Protein AF-A0AA88QT81-F1 (afdb_monomer)

Solvent-accessible surface area (backbone atoms only — not comparable to full-atom values): 6119 Å² total; per-residue (Å²): 94,41,39,37,42,42,59,86,86,90,64,102,84,65,98,74,72,64,56,70,50,74,31,82,73,90,76,65,97,86,67,52,73,68,59,51,52,49,50,26,47,46,55,45,51,52,61,50,67,77,44,99,58,60,29,44,35,50,44,59,85,47,69,66,57,50,31,36,78,70,65,76,40,81,83,83,52,77,88,50,45,66,52,52,54,51,44,53,58,56,55,70,72,40,88,34,75,47,114

pLDDT: mean 76.12, std 17.57, range [37.78, 95.25]

Structure (mmCIF, N/CA/C/O backbone):
data_AF-A0AA88QT81-F1
#
_entry.id   AF-A0AA88QT81-F1
#
loop_
_atom_site.group_PDB
_atom_site.id
_atom_site.type_symbol
_atom_site.label_atom_id
_atom_site.label_alt_id
_atom_site.label_comp_id
_atom_site.label_asym_id
_atom_site.label_entity_id
_atom_site.label_seq_id
_atom_site.pdbx_PDB_ins_code
_atom_site.Cartn_x
_atom_site.Cartn_y
_atom_site.Cartn_z
_atom_site.occupancy
_atom_site.B_iso_or_equiv
_atom_site.auth_seq_id
_atom_site.auth_comp_id
_atom_site.auth_asym_id
_atom_site.auth_atom_id
_atom_site.pdbx_PDB_model_num
ATOM 1 N N . MET A 1 1 ? 5.157 -12.013 -0.058 1.00 49.22 1 MET A N 1
ATOM 2 C CA . MET A 1 1 ? 4.544 -12.218 1.267 1.00 49.22 1 MET A CA 1
ATOM 3 C C . MET A 1 1 ? 4.082 -10.872 1.806 1.00 49.22 1 MET A C 1
ATOM 5 O O . MET A 1 1 ? 4.922 -10.087 2.236 1.00 49.22 1 MET A O 1
ATOM 9 N N . VAL A 1 2 ? 2.779 -10.598 1.710 1.00 50.78 2 VAL A N 1
ATOM 10 C CA . VAL A 1 2 ? 2.115 -9.560 2.508 1.00 50.78 2 VAL A CA 1
ATOM 11 C C . VAL A 1 2 ? 1.556 -10.251 3.739 1.00 50.78 2 VAL A C 1
ATOM 13 O O . VAL A 1 2 ? 0.832 -11.230 3.579 1.00 50.78 2 VAL A O 1
ATOM 16 N N . LYS A 1 3 ? 1.926 -9.792 4.937 1.00 57.00 3 LYS A N 1
ATOM 17 C CA . LYS A 1 3 ? 1.235 -10.186 6.171 1.00 57.00 3 LYS A CA 1
ATOM 18 C C . LYS A 1 3 ? 0.274 -9.080 6.556 1.00 57.00 3 LYS A C 1
ATOM 20 O O . LYS A 1 3 ? 0.711 -7.936 6.659 1.00 57.00 3 LYS A O 1
ATOM 25 N N . VAL A 1 4 ? -0.982 -9.446 6.776 1.00 55.59 4 VAL A N 1
ATOM 26 C CA . VAL A 1 4 ? -2.005 -8.562 7.337 1.00 55.59 4 VAL A CA 1
ATOM 27 C C . VAL A 1 4 ? -2.230 -8.907 8.799 1.00 55.59 4 VAL A C 1
ATOM 29 O O . VAL A 1 4 ? -2.349 -10.084 9.114 1.00 55.59 4 VAL A O 1
ATOM 32 N N . LEU A 1 5 ? -2.269 -7.902 9.678 1.00 59.69 5 LEU A N 1
ATOM 33 C CA . LEU A 1 5 ? -2.642 -8.061 11.086 1.00 59.69 5 LEU A CA 1
ATOM 34 C C . LEU A 1 5 ? -3.927 -7.282 11.385 1.00 59.69 5 LEU A C 1
ATOM 36 O O . LEU A 1 5 ? -3.988 -6.089 11.099 1.00 59.69 5 LEU A O 1
ATOM 40 N N . ARG A 1 6 ? -4.912 -7.970 11.977 1.00 63.09 6 ARG A N 1
ATOM 41 C CA . ARG A 1 6 ? -6.192 -7.428 12.464 1.00 63.09 6 ARG A CA 1
ATOM 42 C C . ARG A 1 6 ? -6.120 -7.125 13.963 1.00 63.09 6 ARG A C 1
ATOM 44 O O . ARG A 1 6 ? -5.550 -7.904 14.725 1.00 63.09 6 ARG A O 1
ATOM 51 N N . LYS A 1 7 ? -6.810 -6.068 14.408 1.00 56.62 7 LYS A N 1
ATOM 52 C CA . LYS A 1 7 ? -7.189 -5.872 15.819 1.00 56.62 7 LYS A CA 1
ATOM 53 C C . LYS A 1 7 ? -8.682 -5.533 15.914 1.00 56.62 7 LYS A C 1
ATOM 55 O O . LYS A 1 7 ? -9.088 -4.450 15.511 1.00 56.62 7 LYS A O 1
ATOM 60 N N . GLY A 1 8 ? -9.506 -6.469 16.388 1.00 49.47 8 GLY A N 1
ATOM 61 C CA . GLY A 1 8 ? -10.954 -6.260 16.538 1.00 49.47 8 GLY A CA 1
ATOM 62 C C . GLY A 1 8 ? -11.321 -5.494 17.815 1.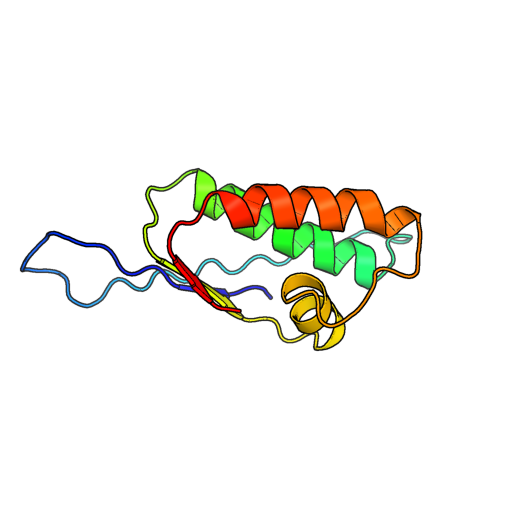00 49.47 8 GLY A C 1
ATOM 63 O O . GLY A 1 8 ? -10.625 -5.600 18.825 1.00 49.47 8 GLY A O 1
ATOM 64 N N . HIS A 1 9 ? -12.432 -4.752 17.792 1.00 44.72 9 HIS A N 1
ATOM 65 C CA . HIS A 1 9 ? -13.047 -4.154 18.982 1.00 44.72 9 HIS A CA 1
ATOM 66 C C . HIS A 1 9 ? -14.279 -4.974 19.417 1.00 44.72 9 HIS A C 1
ATOM 68 O O . HIS A 1 9 ? -15.161 -5.221 18.599 1.00 44.72 9 HIS A O 1
ATOM 74 N N . GLY A 1 10 ? -14.388 -5.336 20.706 1.00 45.25 10 GLY A N 1
ATOM 75 C CA . GLY A 1 10 ? -15.695 -5.630 21.324 1.00 45.25 10 GLY A CA 1
ATOM 76 C C . GLY A 1 10 ? -16.034 -7.053 21.795 1.00 45.25 10 GLY A C 1
ATOM 77 O O . GLY A 1 10 ? -17.221 -7.331 21.934 1.00 45.25 10 GLY A O 1
ATOM 78 N N . VAL A 1 11 ? -15.076 -7.930 22.122 1.00 43.56 11 VAL A N 1
ATOM 79 C CA . VAL A 1 11 ? -15.384 -9.156 22.896 1.00 43.56 11 VAL A CA 1
ATOM 80 C C . VAL A 1 11 ? -14.379 -9.297 24.046 1.00 43.56 11 VAL A C 1
ATOM 82 O O . VAL A 1 11 ? -13.186 -9.403 23.772 1.00 43.56 11 VAL A O 1
ATOM 85 N N . PRO A 1 12 ? -14.809 -9.270 25.323 1.00 44.09 12 PRO A N 1
ATOM 86 C CA . PRO A 1 12 ? -13.906 -9.249 26.481 1.00 44.09 12 PRO A CA 1
ATOM 87 C C . PRO A 1 12 ? -13.158 -10.571 26.741 1.00 44.09 12 PRO A C 1
ATOM 89 O O . PRO A 1 12 ? -12.504 -10.688 27.771 1.00 44.09 12 PRO A O 1
ATOM 92 N N . GLU A 1 13 ? -13.227 -11.553 25.834 1.00 38.09 13 GLU A N 1
ATOM 93 C CA . GLU A 1 13 ? -12.728 -12.915 26.082 1.00 38.09 13 GLU A CA 1
ATOM 94 C C . GLU A 1 13 ? -11.734 -13.467 25.044 1.00 38.09 13 GLU A C 1
ATOM 96 O O . GLU A 1 13 ? -11.276 -14.593 25.198 1.00 38.09 13 GLU A O 1
ATOM 101 N N . TYR A 1 14 ? -11.318 -12.694 24.031 1.00 38.56 14 TYR A N 1
ATOM 102 C CA . TYR A 1 14 ? -10.311 -13.156 23.061 1.00 38.56 14 TYR A CA 1
ATOM 103 C C . TYR A 1 14 ? -9.298 -12.059 22.727 1.00 38.56 14 TYR A C 1
ATOM 105 O O . TYR A 1 14 ? -9.407 -11.336 21.742 1.00 38.56 14 TYR A O 1
ATOM 113 N N . GLU A 1 15 ? -8.271 -11.947 23.566 1.00 37.78 15 GLU A N 1
ATOM 114 C CA . GLU A 1 15 ? -7.145 -11.020 23.401 1.00 37.78 15 GLU A CA 1
ATOM 115 C C . GLU A 1 15 ? -6.066 -11.552 22.425 1.00 37.78 15 GLU A C 1
ATOM 117 O O . GLU A 1 15 ? -4.914 -11.121 22.479 1.00 37.78 15 GLU A O 1
ATOM 122 N N . HIS A 1 16 ? -6.389 -12.512 21.542 1.00 41.03 16 HIS A N 1
ATOM 123 C CA . HIS A 1 16 ? -5.362 -13.302 20.845 1.00 41.03 16 HIS A CA 1
ATOM 124 C C . HIS A 1 16 ? -5.628 -13.756 19.401 1.00 41.03 16 HIS A C 1
ATOM 126 O O . HIS A 1 16 ? -4.927 -14.648 18.945 1.00 41.03 16 HIS A O 1
ATOM 132 N N . ASP A 1 17 ? -6.521 -13.125 18.635 1.00 41.38 17 ASP A N 1
ATOM 133 C CA . ASP A 1 17 ? -6.649 -13.451 17.200 1.00 41.38 17 ASP A CA 1
ATOM 134 C C . ASP A 1 17 ? -6.153 -12.309 16.306 1.00 41.38 17 ASP A C 1
ATOM 136 O O . ASP A 1 17 ? -6.906 -11.636 15.600 1.00 41.38 17 ASP A O 1
ATOM 140 N N . SER A 1 18 ? -4.836 -12.088 16.322 1.00 49.75 18 SER A N 1
ATOM 141 C CA . SER A 1 18 ? -4.165 -11.536 15.145 1.00 49.75 18 SER A CA 1
ATOM 142 C C . SER A 1 18 ? -4.096 -12.638 14.086 1.00 49.75 18 SER A C 1
ATOM 144 O O . SER A 1 18 ? -3.163 -13.441 14.083 1.00 49.75 18 SER A O 1
ATOM 146 N N . GLU A 1 19 ? -5.097 -12.708 13.210 1.00 55.94 19 GLU A N 1
ATOM 147 C CA . GLU A 1 19 ? -5.055 -13.589 12.041 1.00 55.94 19 GLU A CA 1
ATOM 148 C C . GLU A 1 19 ? -4.076 -13.027 11.009 1.00 55.94 19 GLU A C 1
ATOM 150 O O . GLU A 1 19 ? -4.157 -11.856 10.634 1.00 55.94 19 GLU A O 1
ATOM 155 N N . PHE A 1 20 ? -3.139 -13.868 10.567 1.00 55.62 20 PHE A N 1
ATOM 156 C CA . PHE A 1 20 ? -2.178 -13.527 9.527 1.00 55.62 20 PHE A CA 1
ATOM 157 C C . PHE A 1 20 ? -2.674 -14.047 8.185 1.00 55.62 20 PHE A C 1
ATOM 159 O O . PHE A 1 20 ? -2.557 -15.238 7.896 1.00 55.62 20 PHE A O 1
ATOM 166 N N . PHE A 1 21 ? -3.136 -13.151 7.320 1.00 61.31 21 PHE A N 1
ATOM 167 C CA . PHE A 1 21 ? -3.291 -13.498 5.912 1.00 61.31 21 PHE A CA 1
ATOM 168 C C . PHE A 1 21 ? -1.914 -13.476 5.266 1.00 61.31 21 PHE A C 1
ATOM 170 O O . PHE A 1 21 ? -1.210 -12.468 5.328 1.00 61.31 21 PHE A O 1
ATOM 177 N N . THR A 1 22 ? -1.515 -14.604 4.689 1.00 55.94 22 THR A N 1
ATOM 178 C CA . THR A 1 22 ? -0.310 -14.702 3.869 1.00 55.94 22 THR A CA 1
ATOM 179 C C . THR A 1 22 ? -0.735 -15.049 2.459 1.00 55.94 22 THR A C 1
ATOM 181 O O . THR A 1 22 ? -1.288 -16.120 2.232 1.00 55.94 22 THR A O 1
ATOM 184 N N . THR A 1 23 ? -0.466 -14.143 1.521 1.00 59.50 23 THR A N 1
ATOM 185 C CA . THR A 1 23 ? -0.708 -14.396 0.098 1.00 59.50 23 THR A CA 1
ATOM 186 C C . THR A 1 23 ? 0.619 -14.606 -0.621 1.00 59.50 23 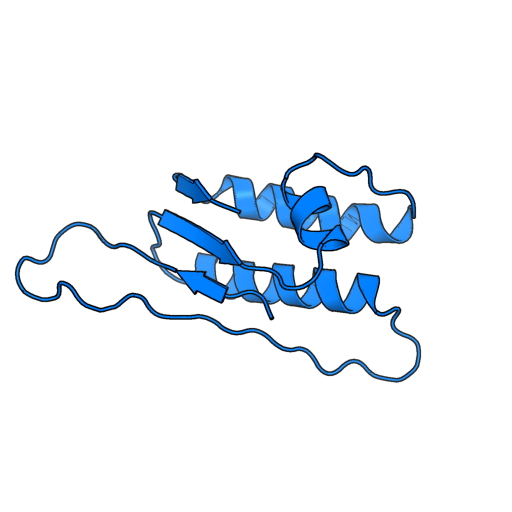THR A C 1
ATOM 188 O O . THR A 1 23 ? 1.563 -13.818 -0.467 1.00 59.50 23 THR A O 1
ATOM 191 N N . GLU A 1 24 ? 0.690 -15.690 -1.388 1.00 62.31 24 GLU A N 1
ATOM 192 C CA . GLU A 1 24 ? 1.777 -16.022 -2.305 1.00 62.31 24 GLU A CA 1
ATOM 193 C C . GLU A 1 24 ? 1.149 -16.487 -3.622 1.00 62.31 24 GLU A C 1
ATOM 195 O O . GLU A 1 24 ? 0.299 -17.375 -3.628 1.00 62.31 24 GLU A O 1
ATOM 200 N N . LEU A 1 25 ? 1.532 -15.859 -4.735 1.00 59.88 25 LEU A N 1
ATOM 201 C CA . LEU A 1 25 ? 1.042 -16.209 -6.067 1.00 59.88 25 LEU A CA 1
ATOM 202 C C . LEU A 1 25 ? 2.199 -16.758 -6.899 1.00 59.88 25 LEU A C 1
ATOM 204 O O . LEU A 1 25 ? 3.190 -16.066 -7.146 1.00 59.88 25 LEU A O 1
ATOM 208 N N . HIS A 1 26 ? 2.055 -18.000 -7.356 1.00 57.25 26 HIS A N 1
ATOM 209 C CA 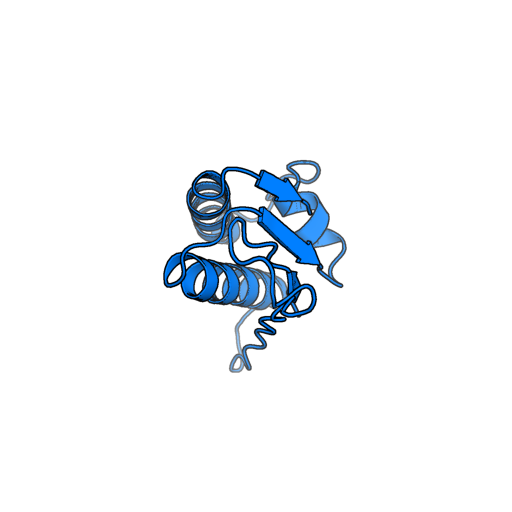. HIS A 1 26 ? 2.967 -18.606 -8.319 1.00 57.25 26 HIS A CA 1
ATOM 210 C C . HIS A 1 26 ? 2.573 -18.158 -9.729 1.00 57.25 26 HIS A C 1
ATOM 212 O O . HIS A 1 26 ? 1.535 -18.565 -10.245 1.00 57.25 26 HIS A O 1
ATOM 218 N N . HIS A 1 27 ? 3.397 -17.315 -10.350 1.00 55.94 27 HIS A N 1
ATOM 219 C CA . HIS A 1 27 ? 3.167 -16.837 -11.712 1.00 55.94 27 HIS A CA 1
ATOM 220 C C . HIS A 1 27 ? 3.881 -17.717 -12.749 1.00 55.94 27 HIS A C 1
ATOM 222 O O . HIS A 1 27 ? 4.960 -18.247 -12.485 1.00 55.94 27 HIS A O 1
ATOM 228 N N . GLY A 1 28 ? 3.270 -17.864 -13.930 1.00 52.81 28 GLY A N 1
ATOM 229 C CA . GLY A 1 28 ? 3.857 -18.555 -15.086 1.00 52.81 28 GLY A CA 1
ATOM 230 C C . GLY A 1 28 ? 4.940 -17.736 -15.804 1.00 52.81 28 GLY A C 1
ATOM 231 O O . GLY A 1 28 ? 5.132 -16.550 -15.525 1.00 52.81 28 GLY A O 1
ATOM 232 N N . GLU A 1 29 ? 5.653 -18.369 -16.742 1.00 44.69 29 GLU A N 1
ATOM 233 C CA . GLU A 1 29 ? 6.717 -17.725 -17.525 1.00 44.69 29 GLU A CA 1
ATOM 234 C C . GLU A 1 29 ? 6.191 -16.490 -18.282 1.00 44.69 29 GLU A C 1
ATOM 236 O O . GLU A 1 29 ? 5.282 -16.591 -19.104 1.00 44.69 29 GLU A O 1
ATOM 241 N N . GLY A 1 30 ? 6.767 -15.314 -17.996 1.00 55.88 30 GLY A N 1
ATOM 242 C CA . GLY A 1 30 ? 6.454 -14.046 -18.671 1.00 55.88 30 GLY A CA 1
ATOM 243 C C . GLY A 1 30 ? 5.955 -12.911 -17.767 1.00 55.88 30 GLY A C 1
ATOM 244 O O . GLY A 1 30 ? 5.985 -11.762 -18.201 1.00 55.88 30 GLY A O 1
ATOM 245 N N . CYS A 1 31 ? 5.555 -13.187 -16.520 1.00 62.16 31 CYS A N 1
ATOM 246 C CA . CYS A 1 31 ? 5.201 -12.136 -15.557 1.00 62.16 31 CYS A CA 1
ATOM 247 C C . CYS A 1 31 ? 6.470 -11.520 -14.950 1.00 62.16 31 CYS A C 1
ATOM 249 O O . CYS A 1 31 ? 7.365 -12.249 -14.513 1.00 62.16 31 CYS A O 1
ATOM 251 N N . SER A 1 32 ? 6.584 -10.187 -14.914 1.00 71.50 32 SER A N 1
ATOM 252 C CA . SER A 1 32 ? 7.714 -9.574 -14.215 1.00 71.50 32 SER A CA 1
ATOM 253 C C . SER A 1 32 ? 7.534 -9.713 -12.702 1.00 71.50 32 SER A C 1
ATOM 255 O O . SER A 1 32 ? 6.426 -9.570 -12.191 1.00 71.50 32 SER A O 1
ATOM 257 N N . ASN A 1 33 ? 8.628 -9.934 -11.961 1.00 78.00 33 ASN A N 1
ATOM 258 C CA . ASN A 1 33 ? 8.575 -10.065 -10.496 1.00 78.00 33 ASN A CA 1
ATOM 259 C C . ASN A 1 33 ? 7.814 -8.907 -9.822 1.00 78.00 33 ASN A C 1
ATOM 261 O O . ASN A 1 33 ? 7.150 -9.117 -8.817 1.00 78.00 33 ASN A O 1
ATOM 265 N N . ASN A 1 34 ? 7.868 -7.700 -10.393 1.00 80.50 34 ASN A N 1
ATOM 266 C CA . ASN A 1 34 ? 7.166 -6.538 -9.855 1.00 80.50 34 ASN A CA 1
ATOM 267 C C . ASN A 1 34 ? 5.643 -6.633 -10.038 1.00 80.50 34 ASN A C 1
ATOM 269 O O . ASN A 1 34 ? 4.914 -6.287 -9.120 1.00 80.50 34 ASN A O 1
ATOM 273 N N . GLU A 1 35 ? 5.161 -7.081 -11.201 1.00 85.19 35 GLU A N 1
ATOM 274 C CA . GLU A 1 35 ? 3.720 -7.283 -11.437 1.00 85.19 35 GLU A CA 1
ATOM 275 C C . GLU A 1 35 ? 3.180 -8.366 -10.504 1.00 85.19 35 GLU A C 1
ATOM 277 O O . GLU A 1 35 ? 2.172 -8.156 -9.836 1.00 85.19 35 GLU A O 1
ATOM 282 N N . ALA A 1 36 ? 3.922 -9.468 -10.368 1.00 84.00 36 ALA A N 1
ATOM 283 C CA . ALA A 1 36 ? 3.582 -10.546 -9.451 1.00 84.00 36 ALA A CA 1
ATOM 284 C C . ALA A 1 36 ? 3.500 -10.085 -7.985 1.00 84.00 36 ALA A C 1
ATOM 286 O O . ALA A 1 36 ? 2.631 -10.531 -7.239 1.00 84.00 36 ALA A O 1
ATOM 287 N N . GLU A 1 37 ? 4.396 -9.194 -7.552 1.00 84.75 37 GLU A N 1
ATOM 288 C CA . GLU A 1 37 ? 4.349 -8.642 -6.198 1.00 84.75 37 GLU A CA 1
ATOM 289 C C . GLU A 1 37 ? 3.118 -7.750 -5.972 1.00 84.75 37 GLU A C 1
ATOM 291 O O . GLU A 1 37 ? 2.499 -7.851 -4.913 1.00 84.75 37 GLU A O 1
ATOM 296 N N . HIS A 1 38 ? 2.733 -6.932 -6.954 1.00 87.62 38 HIS A N 1
ATOM 297 C CA . HIS A 1 38 ? 1.513 -6.121 -6.884 1.00 87.62 38 HIS A CA 1
ATOM 298 C C . HIS A 1 38 ? 0.236 -6.984 -6.878 1.00 87.62 38 HIS A C 1
ATOM 300 O O . HIS A 1 38 ? -0.675 -6.747 -6.087 1.00 87.62 38 HIS A O 1
ATOM 306 N N . GLU A 1 39 ? 0.177 -8.039 -7.696 1.00 88.19 39 GLU A N 1
ATOM 307 C CA . GLU A 1 39 ? -0.921 -9.021 -7.683 1.00 88.19 39 GLU A CA 1
ATOM 308 C C . GLU A 1 39 ? -1.104 -9.647 -6.293 1.00 88.19 39 GLU A C 1
ATOM 310 O O . GLU A 1 39 ? -2.220 -9.749 -5.785 1.00 88.19 39 GLU A O 1
ATOM 315 N N . VAL A 1 40 ? 0.002 -10.014 -5.637 1.00 85.56 40 VAL A N 1
ATOM 316 C CA . VAL A 1 40 ? -0.023 -10.583 -4.282 1.00 85.56 40 VAL A CA 1
ATOM 317 C C . VAL A 1 40 ? -0.582 -9.590 -3.262 1.00 85.56 40 VAL A C 1
ATOM 319 O O . VAL A 1 40 ? -1.315 -9.997 -2.358 1.00 85.56 40 VAL A O 1
ATOM 322 N N . VAL A 1 41 ? -0.240 -8.303 -3.381 1.00 87.50 41 VAL A N 1
ATOM 323 C CA . VAL A 1 41 ? -0.787 -7.252 -2.509 1.00 87.50 41 VAL A CA 1
ATOM 324 C C . VAL A 1 41 ? -2.291 -7.126 -2.722 1.00 87.50 41 VAL A C 1
ATOM 326 O O . VAL A 1 41 ? -3.038 -7.162 -1.748 1.00 87.50 41 VAL A O 1
ATOM 329 N N . ILE A 1 42 ? -2.737 -7.026 -3.974 1.00 90.38 42 ILE A N 1
ATOM 330 C CA . ILE A 1 42 ? -4.156 -6.884 -4.321 1.00 90.38 42 ILE A CA 1
ATOM 331 C C . ILE A 1 42 ? -4.963 -8.075 -3.805 1.00 90.38 42 ILE A C 1
ATOM 333 O O . ILE A 1 42 ? -5.955 -7.865 -3.116 1.00 90.38 42 ILE A O 1
ATOM 337 N N . ALA A 1 43 ? -4.510 -9.303 -4.055 1.00 87.19 43 ALA A N 1
ATOM 338 C CA . ALA A 1 43 ? -5.186 -10.504 -3.572 1.00 87.19 43 ALA A CA 1
ATOM 339 C C . ALA A 1 43 ? -5.278 -10.532 -2.033 1.00 87.19 43 ALA A C 1
ATOM 341 O O . ALA A 1 43 ? -6.321 -10.865 -1.472 1.00 87.19 43 ALA A O 1
ATOM 342 N N . GLY A 1 44 ? -4.218 -10.111 -1.333 1.00 86.12 44 GLY A N 1
ATOM 343 C CA . GLY A 1 44 ? -4.247 -9.967 0.124 1.00 86.12 44 GLY A CA 1
ATOM 344 C C . GLY A 1 44 ? -5.254 -8.915 0.604 1.00 86.12 44 GLY A C 1
ATOM 345 O O . GLY A 1 44 ? -5.967 -9.152 1.577 1.00 86.12 44 GLY A O 1
ATOM 346 N N . LEU A 1 45 ? -5.340 -7.770 -0.081 1.00 87.62 45 LEU A N 1
ATOM 347 C CA . LEU A 1 45 ? -6.300 -6.708 0.234 1.00 87.62 45 LEU A CA 1
ATOM 348 C C . LEU A 1 45 ? -7.746 -7.139 -0.032 1.00 87.62 45 LEU A C 1
ATOM 350 O O . LEU A 1 45 ? -8.616 -6.814 0.768 1.00 87.62 45 LEU A O 1
ATOM 354 N N . GLU A 1 46 ? -8.006 -7.889 -1.104 1.00 88.50 46 GLU A N 1
ATOM 355 C CA . GLU A 1 46 ? -9.334 -8.433 -1.413 1.00 88.50 46 GLU A CA 1
ATOM 356 C C . GLU A 1 46 ? -9.838 -9.346 -0.299 1.00 88.50 46 GLU A C 1
ATOM 358 O O . GLU A 1 46 ? -10.928 -9.115 0.220 1.00 88.50 46 GLU A O 1
ATOM 363 N N . LEU A 1 47 ? -9.004 -10.286 0.157 1.00 84.06 47 LEU A N 1
ATOM 364 C CA . LEU A 1 47 ? -9.330 -11.146 1.299 1.00 84.06 47 LEU A CA 1
ATOM 365 C C . LEU A 1 47 ? -9.646 -10.332 2.561 1.00 84.06 47 LEU A C 1
ATOM 367 O O . LEU A 1 47 ? -10.551 -10.671 3.315 1.00 84.06 47 LEU A O 1
ATOM 371 N N . CYS A 1 48 ? -8.928 -9.229 2.782 1.00 83.25 48 CYS A N 1
ATOM 372 C CA . CYS A 1 48 ? -9.151 -8.358 3.935 1.00 83.25 48 CYS A CA 1
ATOM 373 C C . CYS A 1 48 ? -10.427 -7.518 3.829 1.00 83.25 48 CYS A C 1
ATOM 375 O O . CYS A 1 48 ? -10.958 -7.102 4.852 1.00 83.25 48 CYS A O 1
ATOM 377 N N . LEU A 1 49 ? -10.917 -7.249 2.617 1.00 85.56 49 LEU A N 1
ATOM 378 C CA . LEU A 1 49 ? -12.175 -6.533 2.396 1.00 85.56 49 LEU A CA 1
ATOM 379 C C . LEU A 1 49 ? -13.403 -7.439 2.548 1.00 85.56 49 LEU A C 1
ATOM 381 O O . LEU A 1 49 ? -14.495 -6.933 2.807 1.00 85.56 49 LEU A O 1
ATOM 385 N N . GLU A 1 50 ? -13.244 -8.757 2.411 1.00 85.31 50 GLU A N 1
ATOM 386 C CA . GLU A 1 50 ? -14.316 -9.736 2.648 1.00 85.31 50 GLU A CA 1
ATOM 387 C C . GLU A 1 50 ? -14.664 -9.896 4.136 1.00 85.31 50 GLU A C 1
ATOM 389 O O . GLU A 1 50 ? -15.715 -10.442 4.479 1.00 85.31 50 GLU A O 1
ATOM 394 N N . VAL A 1 51 ? -13.813 -9.387 5.028 1.00 79.12 51 VAL A N 1
ATOM 395 C CA . VAL A 1 51 ? -13.981 -9.466 6.480 1.00 79.12 51 VAL A CA 1
ATOM 396 C C . VAL A 1 51 ? -14.027 -8.070 7.120 1.00 79.12 51 VAL A C 1
ATOM 398 O O . VAL A 1 51 ? -13.350 -7.148 6.671 1.00 79.12 51 VAL A O 1
ATOM 401 N N . PRO A 1 52 ? -14.809 -7.867 8.196 1.00 72.94 52 PRO A N 1
ATOM 402 C CA . PRO A 1 52 ? -14.841 -6.589 8.902 1.00 72.94 52 PRO A CA 1
ATOM 403 C C . PRO A 1 52 ? -13.542 -6.380 9.704 1.00 72.94 52 PRO A C 1
ATOM 405 O O . PRO A 1 52 ? -13.376 -6.924 10.801 1.00 72.94 52 PRO A O 1
ATOM 408 N N . ILE A 1 53 ? -12.616 -5.592 9.148 1.00 74.62 53 ILE A N 1
ATOM 409 C CA . ILE A 1 53 ? -11.333 -5.224 9.765 1.00 74.62 53 ILE A CA 1
ATOM 410 C C . ILE A 1 53 ? -11.290 -3.714 10.042 1.00 74.62 53 ILE A C 1
ATOM 412 O O . ILE A 1 53 ? -11.456 -2.903 9.134 1.00 74.62 53 ILE A O 1
ATOM 416 N N . ASP A 1 54 ? -10.994 -3.344 11.292 1.00 74.25 54 ASP A N 1
ATOM 417 C CA . ASP A 1 54 ? -10.839 -1.943 11.719 1.00 74.25 54 ASP A CA 1
ATOM 418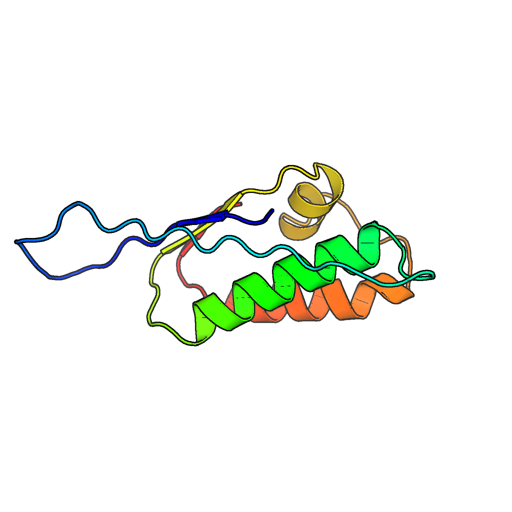 C C . ASP A 1 54 ? -9.393 -1.422 11.625 1.00 74.25 54 ASP A C 1
ATOM 420 O O . ASP A 1 54 ? -9.176 -0.213 11.544 1.00 74.25 54 ASP A O 1
ATOM 424 N N . ASP A 1 55 ? -8.403 -2.318 11.690 1.00 80.88 55 ASP A N 1
ATOM 425 C CA . ASP A 1 55 ? -6.970 -2.001 11.689 1.00 80.88 55 ASP A CA 1
ATOM 426 C C . ASP A 1 55 ? -6.229 -2.977 10.779 1.00 80.88 55 ASP A C 1
ATOM 428 O O . ASP A 1 55 ? -6.289 -4.189 10.997 1.00 80.88 55 ASP A O 1
ATOM 432 N N . LEU A 1 56 ? -5.582 -2.433 9.749 1.00 84.19 56 LEU A N 1
ATOM 433 C CA . LEU A 1 56 ? -4.815 -3.155 8.747 1.00 84.19 56 LEU A CA 1
ATOM 434 C C . LEU A 1 56 ? -3.340 -2.778 8.882 1.00 84.19 56 LEU A C 1
ATOM 436 O O . LEU A 1 56 ? -2.956 -1.638 8.628 1.00 84.19 56 LEU A O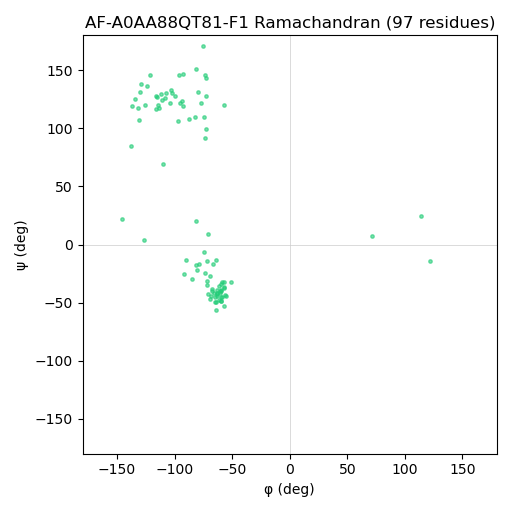 1
ATOM 440 N N . THR A 1 57 ? -2.493 -3.754 9.205 1.00 85.56 57 THR A N 1
ATOM 441 C CA . THR A 1 57 ? -1.034 -3.602 9.095 1.00 85.56 57 THR A CA 1
ATOM 442 C C . THR A 1 57 ? -0.482 -4.478 7.980 1.00 85.56 57 THR A C 1
ATOM 444 O O . THR A 1 57 ? -0.685 -5.683 8.027 1.00 85.56 57 THR A O 1
ATOM 447 N N . ILE A 1 58 ? 0.233 -3.896 7.016 1.00 84.50 58 ILE A N 1
ATOM 448 C CA . ILE A 1 58 ? 0.840 -4.577 5.866 1.00 84.50 58 ILE A CA 1
ATOM 449 C C . ILE A 1 58 ? 2.343 -4.716 6.094 1.00 84.50 58 ILE A C 1
ATOM 451 O O . ILE A 1 58 ? 3.053 -3.723 6.196 1.00 84.50 58 ILE A O 1
ATOM 455 N N . TYR A 1 59 ? 2.853 -5.947 6.087 1.00 82.38 59 TYR A N 1
ATOM 456 C CA . TYR A 1 59 ? 4.297 -6.204 6.069 1.00 82.38 59 TYR A CA 1
ATOM 457 C C . TYR A 1 59 ? 4.729 -6.734 4.709 1.00 82.38 59 TYR A C 1
ATOM 459 O O . TYR A 1 59 ? 4.208 -7.754 4.265 1.00 82.38 59 TYR A O 1
ATOM 467 N N . GLY A 1 60 ? 5.714 -6.093 4.077 1.00 81.12 60 GLY A N 1
ATOM 468 C CA . GLY A 1 60 ? 6.304 -6.549 2.819 1.00 81.12 60 GLY A CA 1
ATOM 469 C C . GLY A 1 60 ? 7.819 -6.724 2.920 1.00 81.12 60 GLY A C 1
ATOM 470 O O . GLY A 1 60 ? 8.522 -5.856 3.429 1.00 81.12 60 GLY A O 1
ATOM 471 N N . ASN A 1 61 ? 8.343 -7.825 2.377 1.00 78.25 61 ASN A N 1
ATOM 472 C CA . ASN A 1 61 ? 9.795 -8.050 2.278 1.00 78.25 61 ASN A CA 1
ATOM 473 C C . ASN A 1 61 ? 10.435 -7.274 1.107 1.00 78.25 61 ASN A C 1
ATOM 475 O O . ASN A 1 61 ? 11.652 -7.096 1.066 1.00 78.25 61 ASN A O 1
ATOM 479 N N . SER A 1 62 ? 9.621 -6.798 0.158 1.00 84.00 62 SER A N 1
ATOM 480 C CA . SER A 1 62 ? 10.066 -5.988 -0.978 1.00 84.00 62 SER A CA 1
ATOM 481 C C . SER A 1 62 ? 10.094 -4.510 -0.595 1.00 84.00 62 SER A C 1
ATOM 483 O O . SER A 1 62 ? 9.058 -3.854 -0.472 1.00 84.00 62 SER A O 1
ATOM 485 N N . LYS A 1 63 ? 11.303 -3.956 -0.435 1.00 87.38 63 LYS A N 1
ATOM 486 C CA . LYS A 1 63 ? 11.508 -2.525 -0.143 1.00 87.38 63 LYS A CA 1
ATOM 487 C C . LYS A 1 63 ? 10.876 -1.622 -1.207 1.00 87.38 63 LYS A C 1
ATOM 489 O O . LYS A 1 63 ? 10.456 -0.516 -0.878 1.00 87.38 63 LYS A O 1
ATOM 494 N N . LEU A 1 64 ? 10.846 -2.068 -2.465 1.00 87.50 64 LEU A N 1
ATOM 495 C CA . LEU A 1 64 ? 10.240 -1.325 -3.567 1.00 87.50 64 LEU A CA 1
ATOM 496 C C . LEU A 1 64 ? 8.733 -1.174 -3.344 1.00 87.50 64 LEU A C 1
ATOM 498 O O . LEU A 1 64 ? 8.258 -0.045 -3.265 1.00 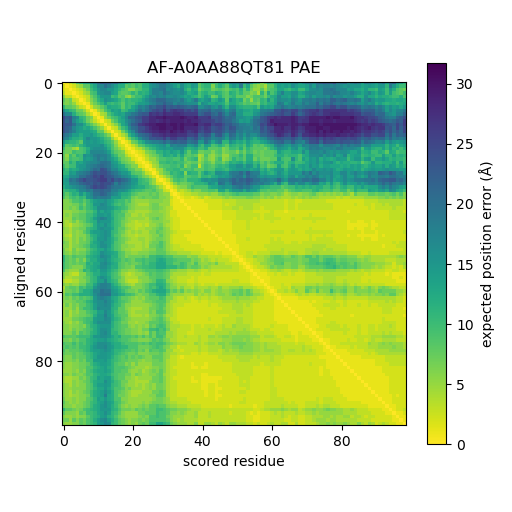87.50 64 LEU A O 1
ATOM 502 N N . ILE A 1 65 ? 8.029 -2.292 -3.168 1.00 87.25 65 ILE A N 1
ATOM 503 C CA . ILE A 1 65 ? 6.576 -2.317 -2.973 1.00 87.25 65 ILE A CA 1
ATOM 504 C C . ILE A 1 65 ? 6.186 -1.548 -1.717 1.00 87.25 65 ILE A C 1
ATOM 506 O O . ILE A 1 65 ? 5.350 -0.658 -1.792 1.00 87.25 65 ILE A O 1
ATOM 510 N N . VAL A 1 66 ? 6.855 -1.792 -0.583 1.00 88.94 66 VAL A N 1
ATOM 511 C CA . VAL A 1 66 ? 6.571 -1.072 0.674 1.00 88.94 66 VAL A CA 1
ATOM 512 C C . VAL A 1 66 ? 6.675 0.442 0.480 1.00 88.94 66 VAL A C 1
ATOM 514 O O . VAL A 1 66 ? 5.808 1.191 0.921 1.00 88.94 66 VAL A O 1
ATOM 517 N N . LYS A 1 67 ? 7.713 0.915 -0.217 1.00 91.25 67 LYS A N 1
ATOM 518 C CA . LYS A 1 67 ? 7.887 2.348 -0.480 1.00 91.25 67 LYS A CA 1
ATOM 519 C C . LYS A 1 67 ? 6.896 2.900 -1.498 1.00 91.25 67 LYS A C 1
ATOM 521 O O . LYS A 1 67 ? 6.543 4.071 -1.401 1.00 91.25 67 LYS A O 1
ATOM 526 N N . GLN A 1 68 ? 6.454 2.100 -2.463 1.00 91.88 68 GLN A N 1
ATOM 527 C CA . GLN A 1 68 ? 5.412 2.501 -3.407 1.00 91.88 68 GLN A CA 1
ATOM 528 C C . GLN A 1 68 ? 4.059 2.614 -2.702 1.00 91.88 68 GLN A C 1
ATOM 530 O O . GLN A 1 68 ? 3.431 3.661 -2.805 1.00 91.88 68 GLN A O 1
ATOM 535 N N . LEU A 1 69 ? 3.671 1.625 -1.891 1.00 90.50 69 LEU A N 1
ATOM 536 C CA . LEU A 1 69 ? 2.439 1.658 -1.092 1.00 90.50 69 LEU A CA 1
ATOM 537 C C . LEU A 1 69 ? 2.407 2.839 -0.106 1.00 90.50 69 LEU A C 1
ATOM 539 O O . LEU A 1 69 ? 1.356 3.429 0.114 1.00 90.50 69 LEU A O 1
ATOM 543 N N . LYS A 1 70 ? 3.564 3.244 0.438 1.00 91.00 70 LYS A N 1
ATOM 544 C CA . LYS A 1 70 ? 3.705 4.464 1.261 1.00 91.00 70 LYS A CA 1
ATOM 545 C C . LYS A 1 70 ? 3.680 5.776 0.466 1.00 91.00 70 LYS A C 1
ATOM 547 O O . LYS A 1 70 ? 3.734 6.847 1.062 1.00 91.00 70 LYS A O 1
ATOM 552 N N . GLY A 1 71 ? 3.675 5.716 -0.865 1.00 90.75 71 GLY A N 1
ATOM 553 C CA . GLY A 1 71 ? 3.795 6.885 -1.742 1.00 90.75 71 GLY A CA 1
ATOM 554 C C . GLY A 1 71 ? 5.192 7.518 -1.766 1.00 90.75 71 GLY A C 1
ATOM 555 O O . GLY A 1 71 ? 5.385 8.563 -2.382 1.00 90.75 71 GLY A O 1
ATOM 556 N N . GLU A 1 72 ? 6.192 6.900 -1.130 1.00 93.19 72 GLU A N 1
ATOM 557 C CA . GLU A 1 72 ? 7.570 7.400 -1.111 1.00 93.19 72 GLU A CA 1
ATOM 558 C C . GLU A 1 72 ? 8.251 7.231 -2.473 1.00 93.19 72 GLU A C 1
ATOM 560 O O . GLU A 1 72 ? 9.092 8.045 -2.860 1.00 93.19 72 GLU A O 1
ATOM 565 N N . TYR A 1 73 ? 7.927 6.149 -3.187 1.00 93.31 73 TYR A N 1
ATOM 566 C CA . TYR A 1 73 ? 8.482 5.826 -4.500 1.00 93.31 73 TYR A CA 1
ATOM 567 C C . TYR A 1 73 ? 7.417 5.943 -5.588 1.00 93.31 73 TYR A C 1
ATOM 569 O O . TYR A 1 73 ? 6.355 5.337 -5.510 1.00 93.31 73 TYR A O 1
ATOM 577 N N . GLN A 1 74 ? 7.749 6.677 -6.650 1.00 90.75 74 GLN A N 1
ATOM 578 C CA . GLN A 1 74 ? 6.887 6.812 -7.821 1.00 90.75 74 GLN A CA 1
ATOM 579 C C . GLN A 1 74 ? 6.876 5.534 -8.669 1.00 90.75 74 GLN A C 1
ATOM 581 O O . GLN A 1 74 ? 7.900 4.858 -8.839 1.00 90.75 74 GLN A O 1
ATOM 586 N N . ILE A 1 75 ? 5.727 5.249 -9.278 1.00 90.94 75 ILE A N 1
ATOM 587 C CA . ILE A 1 75 ? 5.592 4.209 -10.294 1.00 90.94 75 ILE A CA 1
ATOM 588 C C . ILE A 1 75 ? 6.218 4.700 -11.602 1.00 90.94 75 ILE A C 1
ATOM 590 O O . ILE A 1 75 ? 5.705 5.600 -12.257 1.00 90.94 75 ILE A O 1
ATOM 594 N N . LYS A 1 76 ? 7.355 4.107 -11.987 1.00 89.25 76 LYS A N 1
ATOM 595 C CA . LYS A 1 76 ? 8.076 4.486 -13.217 1.00 89.25 76 LYS A CA 1
ATOM 596 C C . LYS A 1 76 ? 7.560 3.793 -14.472 1.00 89.25 76 LYS A C 1
ATOM 598 O O . LYS A 1 76 ? 7.731 4.319 -15.567 1.00 89.25 76 LYS A O 1
ATOM 603 N N . LYS A 1 77 ? 7.018 2.582 -14.334 1.00 88.69 77 LYS A N 1
ATOM 604 C CA . LYS A 1 77 ? 6.563 1.790 -15.474 1.00 88.69 77 LYS A CA 1
ATOM 605 C C . LYS A 1 77 ? 5.057 2.004 -15.675 1.00 88.69 77 LYS A C 1
ATOM 607 O O . LYS A 1 77 ? 4.308 1.704 -14.749 1.00 88.69 77 LYS A O 1
ATOM 612 N N . PRO A 1 78 ? 4.597 2.472 -16.848 1.00 89.62 78 PRO A N 1
ATOM 613 C CA . PRO A 1 78 ? 3.178 2.749 -17.074 1.00 89.62 78 PRO A CA 1
ATOM 614 C C . PRO A 1 78 ? 2.256 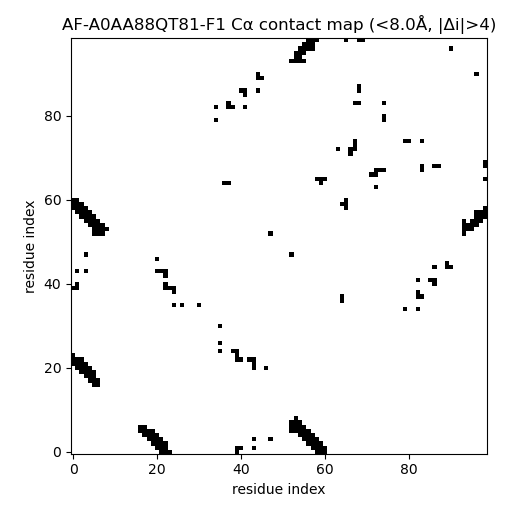1.540 -16.874 1.00 89.62 78 PRO A C 1
ATOM 616 O O . PRO A 1 78 ? 1.142 1.704 -16.397 1.00 89.62 78 PRO A O 1
ATOM 619 N N . ASN A 1 79 ? 2.724 0.321 -17.166 1.00 89.50 79 ASN A N 1
ATOM 620 C CA . ASN A 1 79 ? 1.957 -0.911 -16.945 1.00 89.50 79 ASN A CA 1
ATOM 621 C C . ASN A 1 79 ? 1.712 -1.231 -15.459 1.00 89.50 79 ASN A C 1
ATOM 623 O O . ASN A 1 79 ? 0.832 -2.026 -15.161 1.00 89.50 79 ASN A O 1
ATOM 627 N N . LEU A 1 80 ? 2.456 -0.611 -14.534 1.00 90.75 80 LEU A N 1
ATOM 628 C CA . LEU A 1 80 ? 2.258 -0.772 -13.090 1.00 90.75 80 LEU A CA 1
ATOM 629 C C . LEU A 1 80 ? 1.272 0.248 -12.496 1.00 90.75 80 LEU A C 1
ATOM 631 O O . LEU A 1 80 ? 0.832 0.072 -11.364 1.00 90.75 80 LEU A O 1
ATOM 635 N N . LEU A 1 81 ? 0.911 1.304 -13.237 1.00 92.44 81 LEU A N 1
ATOM 636 C CA . LEU A 1 81 ? -0.036 2.318 -12.755 1.00 92.44 81 LEU A CA 1
ATOM 637 C C . LEU A 1 81 ? -1.405 1.728 -12.380 1.00 92.44 81 LEU A C 1
ATOM 639 O O . LEU A 1 81 ? -1.873 2.044 -11.289 1.00 92.44 81 LEU A O 1
ATOM 643 N N . PRO A 1 82 ? -2.019 0.832 -13.182 1.00 94.50 82 PRO A N 1
ATOM 644 C CA . PRO A 1 82 ? -3.324 0.267 -12.835 1.00 94.50 82 PRO A CA 1
ATOM 645 C C . PRO A 1 82 ? -3.309 -0.532 -11.526 1.00 94.50 82 PRO A C 1
ATOM 647 O O . PRO A 1 82 ? -4.268 -0.481 -10.757 1.00 94.50 82 PRO A O 1
ATOM 650 N N . TYR A 1 83 ? -2.213 -1.247 -11.249 1.00 92.44 83 TYR A N 1
ATOM 651 C CA . TYR A 1 83 ? -2.041 -1.981 -9.996 1.00 92.44 83 TYR A CA 1
ATOM 652 C C . TYR A 1 83 ? -1.967 -1.020 -8.813 1.00 92.44 83 TYR A C 1
ATOM 654 O O . TYR A 1 83 ? -2.724 -1.153 -7.858 1.00 92.44 83 TYR A O 1
ATOM 662 N N . TYR A 1 84 ? -1.120 0.003 -8.929 1.00 92.38 84 TYR A N 1
ATOM 663 C CA . TYR A 1 84 ? -0.947 1.016 -7.895 1.00 92.38 84 TYR A CA 1
ATOM 664 C C . TYR A 1 84 ? -2.240 1.784 -7.589 1.00 92.38 84 TYR A C 1
ATOM 666 O O . TYR A 1 84 ? -2.563 2.038 -6.429 1.00 92.38 84 TYR A O 1
ATOM 674 N N . GLU A 1 85 ? -3.012 2.151 -8.611 1.00 94.38 85 GLU A N 1
ATOM 675 C CA . GLU A 1 85 ? -4.309 2.811 -8.430 1.00 94.38 85 GLU A CA 1
ATOM 676 C C . GLU A 1 85 ? -5.308 1.904 -7.702 1.00 94.38 85 GLU A C 1
ATOM 678 O O . GLU A 1 85 ? -5.992 2.355 -6.779 1.00 94.38 85 GLU A O 1
ATOM 683 N N . ARG A 1 86 ? -5.357 0.615 -8.064 1.00 95.25 86 ARG A N 1
ATOM 684 C CA . ARG A 1 86 ? -6.220 -0.376 -7.408 1.00 95.25 86 ARG A CA 1
ATOM 685 C C . ARG A 1 86 ? -5.829 -0.602 -5.950 1.00 95.25 86 ARG A C 1
ATOM 687 O O . ARG A 1 86 ? -6.706 -0.600 -5.089 1.00 95.25 86 ARG A O 1
ATOM 694 N N . GLU A 1 87 ? -4.537 -0.743 -5.668 1.00 93.69 87 GLU A N 1
ATOM 695 C CA . GLU A 1 87 ? -4.010 -0.864 -4.306 1.00 93.69 87 GLU A CA 1
ATOM 696 C C . GLU A 1 87 ? -4.410 0.346 -3.461 1.00 93.69 87 GLU A C 1
ATOM 698 O O . GLU A 1 87 ? -5.038 0.175 -2.423 1.00 93.69 87 GLU A O 1
ATOM 703 N N . ASN A 1 88 ? -4.145 1.574 -3.922 1.00 93.56 88 ASN A N 1
ATOM 704 C CA . ASN A 1 88 ? -4.524 2.786 -3.184 1.00 93.56 88 ASN A CA 1
ATOM 705 C C . ASN A 1 88 ? -6.034 2.896 -2.965 1.00 93.56 88 ASN A C 1
ATOM 707 O O . ASN A 1 88 ? -6.480 3.287 -1.883 1.00 93.56 88 ASN A O 1
ATOM 711 N N . TYR A 1 89 ? -6.833 2.532 -3.970 1.00 94.81 89 TYR A N 1
ATOM 712 C CA . TYR A 1 89 ? -8.283 2.495 -3.830 1.00 94.81 89 TYR A CA 1
ATOM 713 C C . TYR A 1 89 ? -8.717 1.531 -2.716 1.00 94.81 89 TYR A C 1
ATOM 715 O O . TYR A 1 89 ? -9.546 1.899 -1.882 1.00 94.81 89 TYR A O 1
ATOM 723 N N . MET A 1 90 ? -8.146 0.327 -2.663 1.00 92.44 90 MET A N 1
ATOM 724 C CA . MET A 1 90 ? -8.450 -0.667 -1.628 1.00 92.44 90 MET A CA 1
ATOM 725 C C . MET A 1 90 ? -7.941 -0.232 -0.251 1.00 92.44 90 MET A C 1
ATOM 727 O O . MET A 1 90 ? -8.689 -0.296 0.720 1.00 92.44 90 MET A O 1
ATOM 731 N N . LEU A 1 91 ? -6.716 0.290 -0.170 1.00 91.25 91 LEU A N 1
ATOM 732 C CA . LEU A 1 91 ? -6.132 0.826 1.061 1.00 91.25 91 LEU A CA 1
ATOM 733 C C . LEU A 1 91 ? -6.999 1.935 1.669 1.00 91.25 91 LEU A C 1
ATOM 735 O O . LEU A 1 91 ? -7.163 1.980 2.884 1.00 91.25 91 LEU A O 1
ATOM 739 N N . SER A 1 92 ? -7.628 2.777 0.839 1.00 92.00 92 SER A N 1
ATOM 740 C CA . SER A 1 92 ? -8.515 3.851 1.312 1.00 92.00 92 SER A CA 1
ATOM 741 C C . SER A 1 92 ? -9.777 3.364 2.040 1.00 92.00 92 SER A C 1
ATOM 743 O O . SER A 1 92 ? -10.466 4.161 2.676 1.00 92.00 92 SER A O 1
ATOM 745 N N . LYS A 1 93 ? -10.106 2.069 1.941 1.00 90.56 93 LYS A N 1
ATOM 746 C CA . LYS A 1 93 ? -11.255 1.462 2.624 1.00 90.56 93 LYS A CA 1
ATOM 747 C C . LYS A 1 93 ? -10.969 1.114 4.082 1.00 90.56 93 LYS A C 1
ATOM 749 O O . LYS A 1 93 ? -11.919 0.924 4.835 1.00 90.56 93 LYS A O 1
ATOM 754 N N . PHE A 1 94 ? -9.700 1.042 4.481 1.00 86.81 94 PHE A N 1
ATOM 755 C CA . PHE A 1 94 ? -9.316 0.690 5.843 1.00 86.81 94 PHE A CA 1
ATOM 756 C C . PHE A 1 94 ? -9.150 1.963 6.684 1.00 86.81 94 PHE A C 1
ATOM 758 O O . PHE A 1 94 ? -8.306 2.802 6.365 1.00 86.81 94 PHE A O 1
ATOM 765 N N . PRO A 1 95 ? -9.936 2.141 7.763 1.00 86.19 95 PRO A N 1
ATOM 766 C CA . PRO A 1 95 ? -9.921 3.379 8.543 1.00 86.19 95 PRO A CA 1
ATOM 767 C C . PRO A 1 95 ? -8.620 3.570 9.332 1.00 86.19 95 PRO A C 1
ATOM 769 O O . PRO A 1 95 ? -8.231 4.705 9.611 1.00 86.19 95 PRO A O 1
ATOM 772 N N . LYS A 1 96 ? -7.936 2.477 9.688 1.00 88.06 96 LYS A N 1
ATOM 773 C CA . LYS A 1 96 ? -6.596 2.495 10.278 1.00 88.06 96 LYS A CA 1
ATOM 774 C C . LYS A 1 96 ? -5.688 1.609 9.439 1.00 88.06 96 LYS A C 1
ATOM 776 O O . LYS A 1 96 ? -5.951 0.420 9.282 1.00 88.06 96 LYS A O 1
ATOM 781 N N . LEU A 1 97 ? -4.641 2.2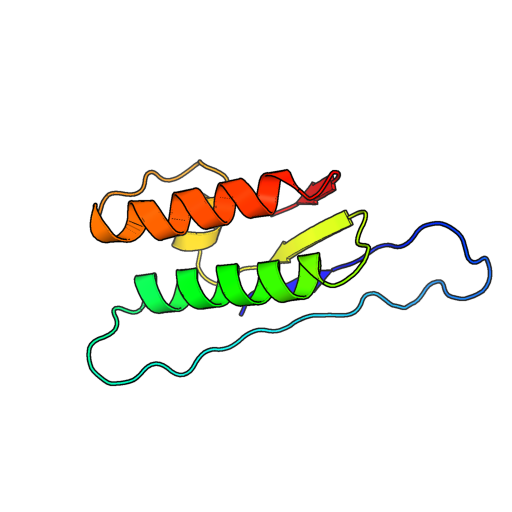16 8.891 1.00 88.31 97 LEU A N 1
ATOM 782 C CA . LEU A 1 97 ? -3.691 1.572 7.996 1.00 88.31 97 LEU A CA 1
ATOM 783 C C . LEU A 1 97 ? -2.260 1.844 8.463 1.00 88.31 97 LEU A C 1
ATOM 785 O O . LEU A 1 97 ? -1.882 2.993 8.696 1.00 88.31 97 LEU A O 1
ATOM 789 N N . GLN A 1 98 ? -1.464 0.783 8.550 1.00 89.88 98 GLN A N 1
ATOM 790 C CA . GLN A 1 98 ? -0.029 0.813 8.815 1.00 89.88 98 GLN A CA 1
ATOM 791 C C . GLN A 1 98 ? 0.703 -0.024 7.758 1.00 89.88 98 GLN A C 1
ATOM 793 O O . GLN A 1 98 ? 0.242 -1.097 7.376 1.00 89.88 98 GLN A O 1
ATOM 798 N N . ILE A 1 99 ? 1.839 0.473 7.268 1.00 87.31 99 ILE A N 1
ATOM 799 C CA . ILE A 1 99 ? 2.680 -0.155 6.231 1.00 87.31 99 ILE A CA 1
ATOM 800 C C . ILE A 1 99 ? 4.140 -0.065 6.679 1.00 87.31 99 ILE A C 1
ATOM 802 O O . ILE A 1 99 ? 4.484 0.926 7.368 1.00 87.31 99 ILE A O 1
#

Secondary structure (DSSP, 8-state):
-EEEE----S-TT-S-----EEE---PPTT--HHHHHHHHHHHHHHHHHSS--SEEEEEES-HHHHHHHTTSS---SGGGHHHHHHHHHHHTT-SEEE-

Organism: NCBI:txid112253

InterPro domains:
  IPR002156 Ribonuclease H domain [PF13456] (29-98)
  IPR012337 Ribonuclease H-like superfamily [SSF53098] (13-95)
  IPR036397 Ribonuclease H superfamily [G3DSA:3.30.420.10] (4-99)

Nearest PDB structures (foldseek):
  3hst-assembly2_B  TM=9.589E-01  e=5.395E-04  Mycobacterium tuberculosis
  3hst-assembly4_D  TM=7.255E-01  e=8.136E-05  Mycobacterium tuberculosis
  4e19-assembly2_B  TM=9.384E-01  e=1.864E-03  Halobacterium salinarum NRC-1
  3aly-assembly1_A  TM=9.204E-01  e=2.419E-03  Sulfurisphaera tokodaii str. 7
  2ehg-assembly1_A  TM=9.165E-01  e=6.030E-03  Sulfurisphaera tokodaii str. 7

Sequence (99 a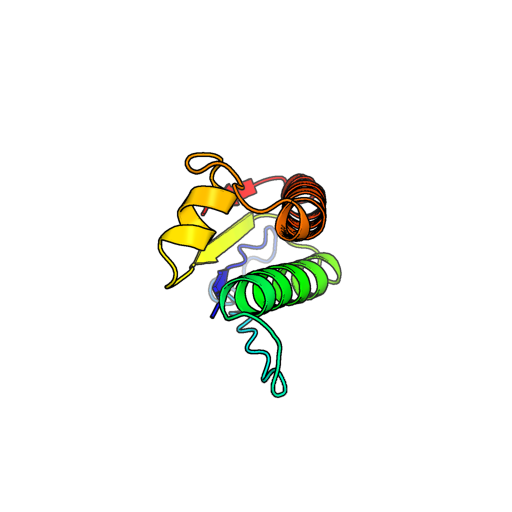a):
MVKVLRKGHGVPEYEHDSEFFTTELHHGEGCSNNEAEHEVVIAGLELCLEVPIDDLTIYGNSKLIVKQLKGEYQIKKPNLLPYYERENYMLSKFPKLQI

Radius of gyration: 14.36 Å; Cα contacts (8 Å, |Δi|>4): 131; chains: 1; bounding box: 27×26×45 Å

Foldseek 3Di:
DKWKFADDDDDPPDPDDRDTDAFADDDDPPDDPVNRVLVRLLVSLVVVVVDDGQAIEIDDPDPQVVCLLVVNDDDPDPVCVVSSVSNVVSQVVHNHYHD

Mean predicted aligned error: 8.13 Å